Protein AF-A0AAU5WL15-F1 (afdb_monomer)

Radius of gyration: 18.46 Å; Cα contacts (8 Å, |Δi|>4): 12; chains: 1; bounding box: 50×38×46 Å

Mean predicted aligned error: 8.69 Å

Foldseek 3Di:
DDDPPPPVPPDDLVRVLVVLLVVLVVVLVVLVDDDDPPCDDDPVRVVVSVVSVVVSVVVNVVSVVVVVD

Sequence (69 aa):
MPLIRSTQHLPAFEEIRRNAHRELGDVEDLLRSDWAPGAGPTFDQVEALSQARQCIALAKQALDRAARS

Solvent-accessible surface area (backbone atoms only — not comparable to full-atom values): 4309 Å² total; per-residue (Å²): 134,85,80,80,76,75,76,71,74,73,70,52,70,7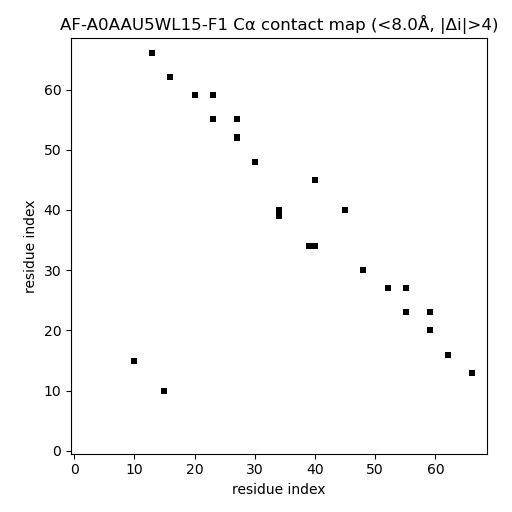0,52,51,49,52,50,51,53,48,56,53,46,56,51,54,54,59,75,62,56,78,66,60,92,93,53,76,75,51,70,69,52,51,51,50,51,52,51,53,53,51,52,49,53,53,52,53,51,51,52,57,50,63,76,73,111

pLDDT: mean 82.7, std 15.59, range [42.12, 98.0]

Nearest PDB structures (foldseek):
  5sva-assembly1_U  TM=6.327E-01  e=2.509E+00  Saccharomyces cerevisiae
  1yke-assembly3_A  TM=7.608E-01  e=4.530E+00  Saccharomyces cerevisiae

Secondary structure (DSSP, 8-state):
---------PPPHHHHHHHHHHHHHHHHHHTTSPPPTT-PPPHHHHHHHHHHHHHHHHHHHHHHHHTT-

Structure (mmCIF, N/CA/C/O backbone):
data_AF-A0AAU5WL15-F1
#
_entry.id   AF-A0AAU5WL15-F1
#
loop_
_atom_site.group_PDB
_atom_site.id
_atom_site.type_symbol
_atom_site.label_atom_id
_atom_site.label_alt_id
_atom_site.label_comp_id
_atom_site.label_asym_id
_atom_site.label_entity_id
_atom_site.label_seq_id
_atom_site.pdbx_PDB_ins_code
_atom_site.Cartn_x
_atom_site.Cartn_y
_atom_site.Cartn_z
_atom_site.occupancy
_atom_site.B_iso_or_equiv
_atom_site.auth_seq_id
_atom_site.auth_comp_id
_ato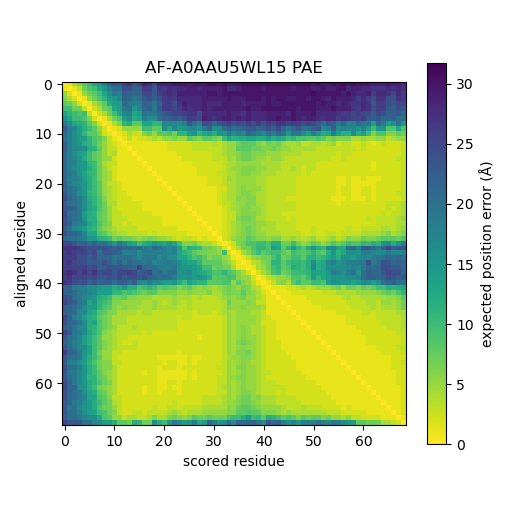m_site.auth_asym_id
_atom_site.auth_atom_id
_atom_site.pdbx_PDB_model_num
ATOM 1 N N . MET A 1 1 ? -33.498 32.077 5.752 1.00 42.56 1 MET A N 1
ATOM 2 C CA . MET A 1 1 ? -32.757 30.950 5.147 1.00 42.56 1 MET A CA 1
ATOM 3 C C . MET A 1 1 ? -31.681 30.512 6.130 1.00 42.56 1 MET A C 1
ATOM 5 O O . MET A 1 1 ? -30.673 31.204 6.212 1.00 42.56 1 MET A O 1
ATOM 9 N N . PRO A 1 2 ? -31.888 29.470 6.954 1.00 42.12 2 PRO A N 1
ATOM 10 C CA . PRO A 1 2 ? -30.821 28.984 7.813 1.00 42.12 2 PRO A CA 1
ATOM 11 C C . PRO A 1 2 ? -29.849 28.153 6.971 1.00 42.12 2 PRO A C 1
ATOM 13 O O . PRO A 1 2 ? -30.245 27.215 6.284 1.00 42.12 2 PRO A O 1
ATOM 16 N N . LEU A 1 3 ? -28.573 28.533 7.009 1.00 50.59 3 LEU A N 1
ATOM 17 C CA . LEU A 1 3 ? -27.472 27.747 6.469 1.00 50.59 3 LEU A CA 1
ATOM 18 C C . LEU A 1 3 ? -27.366 26.475 7.313 1.00 50.59 3 LEU A C 1
ATOM 20 O O . LEU A 1 3 ? -26.951 26.533 8.471 1.00 50.59 3 LEU A O 1
ATOM 24 N N . ILE A 1 4 ? -27.768 25.338 6.744 1.00 56.25 4 ILE A N 1
ATOM 25 C CA . ILE A 1 4 ? -27.476 24.022 7.308 1.00 56.25 4 ILE A CA 1
ATOM 26 C C . ILE A 1 4 ? -25.953 23.914 7.311 1.00 56.25 4 ILE A C 1
ATOM 28 O O . ILE A 1 4 ? -25.330 23.662 6.282 1.00 56.25 4 ILE A O 1
ATOM 32 N N . ARG A 1 5 ? -25.331 24.170 8.464 1.00 53.03 5 ARG A N 1
ATOM 33 C CA . ARG A 1 5 ? -23.962 23.729 8.697 1.00 53.03 5 ARG A CA 1
ATOM 34 C C . ARG A 1 5 ? -24.045 22.216 8.716 1.00 53.03 5 ARG A C 1
ATOM 36 O O . ARG A 1 5 ? -24.413 21.640 9.735 1.00 53.03 5 ARG A O 1
ATOM 43 N N . SER A 1 6 ? -23.773 21.590 7.577 1.00 55.56 6 SER A N 1
ATOM 44 C CA . SER A 1 6 ? -23.492 20.167 7.516 1.00 55.56 6 SER A CA 1
ATOM 45 C C . SER A 1 6 ? -22.338 19.939 8.478 1.00 55.56 6 SER A C 1
ATOM 47 O O . SER A 1 6 ? -21.188 20.232 8.157 1.00 55.56 6 SER A O 1
ATOM 49 N N . THR A 1 7 ? -22.638 19.497 9.695 1.00 55.88 7 THR A N 1
ATOM 50 C CA . THR A 1 7 ? -21.673 18.838 10.561 1.00 55.88 7 THR A CA 1
ATOM 51 C C . THR A 1 7 ? -21.272 17.583 9.807 1.00 55.88 7 THR A C 1
ATOM 53 O O . THR A 1 7 ? -21.872 16.528 9.996 1.00 55.88 7 THR A O 1
ATOM 56 N N . GLN A 1 8 ? -20.351 17.736 8.851 1.00 61.16 8 GLN 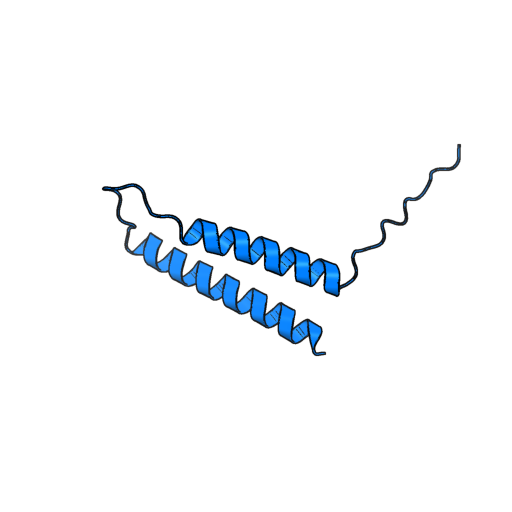A N 1
ATOM 57 C CA . GLN A 1 8 ? -19.703 16.632 8.170 1.00 61.16 8 GLN A CA 1
ATOM 58 C C . GLN A 1 8 ? -19.112 15.804 9.299 1.00 61.16 8 GLN A C 1
ATOM 60 O O . GLN A 1 8 ? -18.186 16.247 9.976 1.00 61.16 8 GLN A O 1
ATOM 65 N N . HIS A 1 9 ? -19.763 14.684 9.603 1.00 62.72 9 HIS A N 1
ATOM 66 C CA . HIS A 1 9 ? -19.263 13.724 10.564 1.00 62.72 9 HIS A CA 1
ATOM 67 C C . HIS A 1 9 ? -17.889 13.333 10.037 1.00 62.72 9 HIS A C 1
ATOM 69 O O . HIS A 1 9 ? -17.790 12.690 8.993 1.00 62.72 9 HIS A O 1
ATOM 75 N N . LEU A 1 10 ? -16.838 13.830 10.689 1.00 65.50 10 LEU A N 1
ATOM 76 C CA . LEU A 1 10 ? -15.486 13.397 10.388 1.00 65.50 10 LEU A CA 1
ATOM 77 C C . LEU A 1 10 ? -15.497 11.873 10.526 1.00 65.50 10 LEU A C 1
ATOM 79 O O . LEU A 1 10 ? -15.992 11.380 11.547 1.00 65.50 10 LEU A O 1
ATOM 83 N N . PRO A 1 11 ? -15.046 11.135 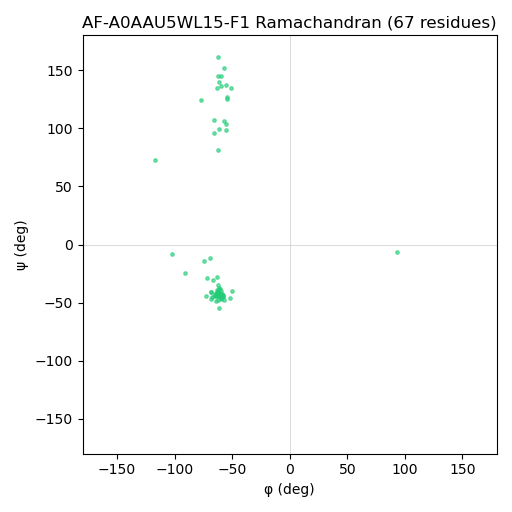9.498 1.00 76.12 11 PRO A N 1
ATOM 84 C CA . PRO A 1 11 ? -15.098 9.686 9.531 1.00 76.12 11 PRO A CA 1
ATOM 85 C C . PRO A 1 11 ? -14.375 9.201 10.783 1.00 76.12 11 PRO A C 1
ATOM 87 O O . PRO A 1 11 ? -13.317 9.723 11.152 1.00 76.12 11 PRO A O 1
ATOM 90 N N . ALA A 1 12 ? -14.966 8.222 11.465 1.00 88.00 12 ALA A N 1
ATOM 91 C CA . ALA A 1 12 ? -14.332 7.629 12.632 1.00 88.00 12 ALA A CA 1
ATOM 92 C C . ALA A 1 12 ? -12.954 7.078 12.234 1.00 88.00 12 ALA A C 1
ATOM 94 O O . ALA A 1 12 ? -12.757 6.658 11.092 1.00 88.00 12 ALA A O 1
ATOM 95 N N . PHE A 1 13 ? -12.008 7.026 13.175 1.00 89.50 13 PHE A N 1
ATOM 96 C CA . PHE A 1 13 ? -10.663 6.506 12.907 1.00 89.50 13 PHE A CA 1
ATOM 97 C C . PHE A 1 13 ? -10.693 5.135 12.207 1.00 89.50 13 PHE A C 1
ATOM 99 O O . PHE A 1 13 ? -9.970 4.916 11.241 1.00 89.50 13 PHE A O 1
ATOM 106 N N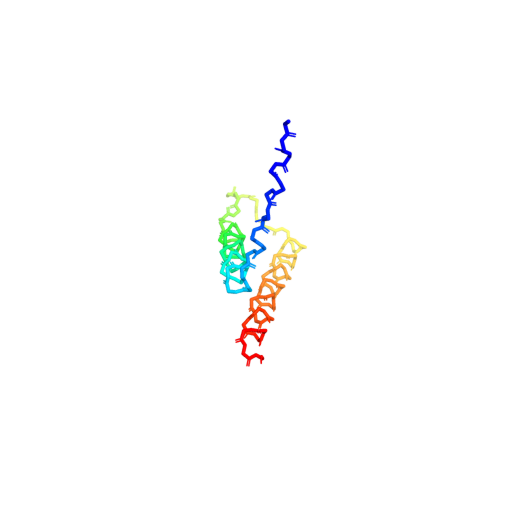 . GLU A 1 14 ? -11.605 4.249 12.614 1.00 90.56 14 GLU A N 1
ATOM 107 C CA . GLU A 1 14 ? -11.797 2.944 11.971 1.00 90.56 14 GLU A CA 1
ATOM 108 C C . GLU A 1 14 ? -12.232 3.031 10.504 1.00 90.56 14 GLU A C 1
ATOM 110 O O . GLU A 1 14 ? -11.851 2.197 9.687 1.00 90.56 14 GLU A O 1
ATOM 115 N N . GLU A 1 15 ? -13.029 4.032 10.146 1.00 92.88 15 GLU A N 1
ATOM 116 C CA . GLU A 1 15 ? -13.439 4.261 8.765 1.00 92.88 15 GLU A CA 1
ATOM 117 C C . GLU A 1 15 ? -12.288 4.817 7.924 1.00 92.88 15 GLU A C 1
ATOM 119 O O . GLU A 1 15 ? -12.027 4.292 6.842 1.00 92.88 15 GLU A O 1
ATOM 124 N N . ILE A 1 16 ? -11.537 5.787 8.459 1.00 92.75 16 ILE A N 1
ATOM 125 C CA . ILE A 1 16 ? -10.311 6.301 7.828 1.00 92.75 16 ILE A CA 1
ATOM 126 C C . ILE A 1 16 ? -9.318 5.159 7.604 1.00 92.75 16 ILE A C 1
ATOM 128 O O . ILE A 1 16 ? -8.805 4.990 6.500 1.00 92.75 16 ILE A O 1
ATOM 132 N N . ARG A 1 17 ? -9.090 4.328 8.626 1.00 93.44 17 ARG A N 1
ATOM 133 C CA . ARG A 1 17 ? -8.181 3.182 8.566 1.00 93.44 17 ARG A CA 1
ATOM 134 C C . ARG A 1 17 ? -8.600 2.176 7.498 1.00 93.44 17 ARG A C 1
ATOM 136 O O . ARG A 1 17 ? -7.758 1.734 6.721 1.00 93.44 17 ARG A O 1
ATOM 143 N N . ARG A 1 18 ? -9.889 1.821 7.438 1.00 95.00 18 ARG A N 1
ATOM 144 C CA . ARG A 1 18 ? -10.420 0.914 6.405 1.00 95.00 18 ARG A CA 1
ATOM 145 C C . ARG A 1 18 ? -10.252 1.486 5.000 1.00 95.00 18 ARG A C 1
ATOM 147 O O . ARG A 1 18 ? -9.853 0.750 4.102 1.00 95.00 18 ARG A O 1
ATOM 154 N N . ASN A 1 19 ? -10.549 2.771 4.812 1.00 95.56 19 ASN A N 1
ATOM 155 C CA . ASN A 1 19 ? -10.417 3.427 3.513 1.00 95.56 19 ASN A CA 1
ATOM 156 C C . ASN A 1 19 ? -8.949 3.490 3.073 1.00 95.56 19 ASN A C 1
ATOM 158 O O . ASN A 1 19 ? -8.644 3.091 1.955 1.00 95.56 19 ASN A O 1
ATOM 162 N N . ALA A 1 20 ? -8.036 3.852 3.976 1.00 95.81 20 ALA A N 1
ATOM 163 C CA . ALA A 1 20 ? -6.604 3.869 3.693 1.00 95.81 20 ALA A CA 1
ATOM 164 C C . ALA A 1 20 ? -6.060 2.475 3.333 1.00 95.81 20 ALA A C 1
ATOM 166 O O . ALA A 1 20 ? -5.285 2.339 2.391 1.00 95.81 20 ALA A O 1
ATOM 167 N N . HIS A 1 21 ? -6.486 1.416 4.033 1.00 97.12 21 HIS A N 1
ATOM 168 C CA . HIS A 1 21 ? -6.103 0.041 3.681 1.00 97.12 21 HIS A CA 1
ATOM 169 C C . HIS A 1 21 ? -6.597 -0.368 2.290 1.00 97.12 21 HIS A C 1
ATOM 171 O O . HIS A 1 21 ? -5.853 -1.027 1.565 1.00 97.12 21 HIS A O 1
ATOM 177 N N . ARG A 1 22 ? -7.817 0.040 1.913 1.00 97.25 22 ARG A N 1
ATOM 178 C CA . ARG A 1 22 ? -8.361 -0.196 0.569 1.00 97.25 22 ARG A CA 1
ATOM 179 C C . ARG A 1 22 ? -7.506 0.496 -0.491 1.00 97.25 22 ARG A C 1
ATOM 181 O O . ARG A 1 22 ? -6.988 -0.183 -1.365 1.00 97.25 22 ARG A O 1
ATOM 188 N N . GLU A 1 23 ? -7.284 1.802 -0.355 1.00 97.12 23 GLU A N 1
ATOM 189 C CA . GLU A 1 23 ? -6.497 2.590 -1.314 1.00 97.12 23 GLU A CA 1
ATOM 190 C C . GLU A 1 23 ? -5.069 2.045 -1.476 1.00 97.12 23 GLU A C 1
ATOM 192 O O . GLU A 1 23 ? -4.570 1.893 -2.589 1.00 97.12 23 GLU A O 1
ATOM 197 N N . LEU A 1 24 ? -4.414 1.681 -0.370 1.00 96.19 24 LEU A N 1
ATOM 198 C CA . LEU A 1 24 ? -3.079 1.081 -0.399 1.00 96.19 24 LEU A CA 1
ATOM 199 C C . LEU A 1 24 ? -3.066 -0.316 -1.043 1.00 96.19 24 LEU A C 1
ATOM 201 O O . LEU A 1 24 ? -2.049 -0.710 -1.610 1.00 96.19 24 LEU A O 1
ATOM 205 N N . GLY A 1 25 ? -4.156 -1.079 -0.929 1.00 95.00 25 GLY A N 1
ATOM 206 C CA . GLY A 1 25 ? -4.338 -2.353 -1.627 1.00 95.00 25 GLY A CA 1
ATOM 207 C C . GLY A 1 25 ? -4.494 -2.165 -3.134 1.00 95.00 25 GLY A C 1
ATOM 208 O O . GLY A 1 25 ? -3.777 -2.805 -3.896 1.00 95.00 25 GLY A O 1
ATOM 209 N N . ASP A 1 26 ? -5.338 -1.220 -3.549 1.00 94.94 26 ASP A N 1
ATOM 210 C CA . ASP A 1 26 ? -5.565 -0.909 -4.963 1.00 94.94 26 ASP A CA 1
ATOM 211 C C . ASP A 1 26 ? -4.257 -0.482 -5.652 1.00 94.94 26 ASP A C 1
ATOM 213 O O . ASP A 1 26 ? -3.932 -0.948 -6.745 1.00 94.94 26 ASP A O 1
ATOM 217 N N . VAL A 1 27 ? -3.447 0.355 -4.989 1.00 93.38 27 VAL A N 1
ATOM 218 C CA . VAL A 1 27 ? -2.119 0.741 -5.497 1.00 93.38 27 VAL A CA 1
ATOM 219 C C . VAL A 1 27 ? -1.186 -0.468 -5.593 1.00 93.38 27 VAL A C 1
ATOM 221 O O . VAL A 1 27 ? -0.488 -0.625 -6.592 1.00 93.38 27 VAL A O 1
ATOM 224 N N . GLU A 1 28 ? -1.159 -1.336 -4.583 1.00 92.12 28 GLU A N 1
ATOM 225 C CA . GLU A 1 28 ? -0.322 -2.541 -4.594 1.00 92.12 28 GLU A CA 1
ATOM 226 C C . GLU A 1 28 ? -0.680 -3.487 -5.751 1.00 92.12 28 GLU A C 1
ATOM 228 O O . GLU A 1 28 ? 0.218 -4.041 -6.392 1.00 92.12 28 GLU A O 1
ATOM 233 N N . ASP A 1 29 ? -1.969 -3.623 -6.062 1.00 89.94 29 ASP A N 1
ATOM 234 C CA . ASP A 1 29 ? -2.453 -4.423 -7.186 1.00 89.94 29 ASP A CA 1
ATOM 235 C C . ASP A 1 29 ? -2.067 -3.808 -8.539 1.00 89.94 29 ASP A C 1
ATOM 237 O O . ASP A 1 29 ? -1.601 -4.526 -9.428 1.00 89.94 29 ASP A O 1
ATOM 241 N N . LEU A 1 30 ? -2.146 -2.480 -8.682 1.00 88.12 30 LEU A N 1
ATOM 242 C CA . LEU A 1 30 ? -1.668 -1.778 -9.881 1.00 88.12 30 LEU A CA 1
ATOM 243 C C . LEU A 1 30 ? -0.166 -1.997 -10.111 1.00 88.12 30 LEU A C 1
ATOM 245 O O . LEU A 1 30 ? 0.248 -2.291 -11.234 1.00 88.12 30 LEU A O 1
ATOM 249 N N . LEU A 1 31 ? 0.644 -1.934 -9.047 1.00 85.31 31 LEU A N 1
ATOM 250 C CA . LEU A 1 31 ? 2.091 -2.191 -9.099 1.00 85.31 31 LEU A CA 1
ATOM 251 C C . LEU A 1 31 ? 2.446 -3.665 -9.359 1.00 85.31 31 LEU A C 1
ATOM 253 O O . LEU A 1 31 ? 3.625 -3.985 -9.560 1.00 85.31 31 LEU A O 1
ATOM 257 N N . ARG A 1 32 ? 1.472 -4.580 -9.283 1.00 80.44 32 ARG A N 1
ATOM 258 C CA . ARG A 1 32 ? 1.634 -5.996 -9.641 1.00 80.44 32 ARG A CA 1
ATOM 259 C C . ARG A 1 32 ? 1.302 -6.257 -11.109 1.00 80.44 32 ARG A C 1
ATOM 261 O O . ARG A 1 32 ? 1.796 -7.246 -11.638 1.00 80.44 32 ARG A O 1
ATOM 268 N N . SER A 1 33 ? 0.483 -5.414 -11.744 1.00 71.00 33 SER A N 1
ATOM 269 C CA . SER A 1 33 ? 0.082 -5.627 -13.137 1.00 71.00 33 SER A CA 1
ATOM 270 C C . SER A 1 33 ? 1.290 -5.566 -14.076 1.00 71.00 33 SER A C 1
ATOM 272 O O . SER A 1 33 ? 2.176 -4.723 -13.921 1.00 71.00 33 SER A O 1
ATOM 274 N N . ASP A 1 34 ? 1.347 -6.533 -14.993 1.00 66.31 34 ASP A N 1
ATOM 275 C CA . ASP A 1 34 ? 2.507 -6.797 -15.834 1.00 66.31 34 ASP A CA 1
ATOM 276 C C . ASP A 1 34 ? 2.883 -5.595 -16.705 1.00 66.31 34 ASP A C 1
ATOM 278 O O . ASP A 1 34 ? 2.048 -4.950 -17.343 1.00 66.31 34 ASP A O 1
ATOM 282 N N . TRP A 1 35 ? 4.187 -5.337 -16.763 1.00 66.25 35 TRP A N 1
ATOM 283 C CA . TRP A 1 35 ? 4.782 -4.400 -17.706 1.00 66.25 35 TRP A CA 1
ATOM 284 C C . TRP A 1 35 ? 4.537 -4.883 -19.135 1.00 66.25 35 TRP A C 1
ATOM 286 O O . TRP A 1 35 ? 4.531 -6.087 -19.403 1.00 66.25 35 TRP A O 1
ATOM 296 N N . ALA A 1 36 ? 4.337 -3.941 -20.061 1.00 62.12 36 ALA A N 1
ATOM 297 C CA . ALA A 1 36 ? 4.070 -4.265 -21.456 1.00 62.12 36 ALA A CA 1
ATOM 298 C C . ALA A 1 36 ? 5.129 -5.249 -22.008 1.00 62.12 36 ALA A C 1
ATOM 300 O O . ALA A 1 36 ? 6.330 -5.035 -21.799 1.00 62.12 36 ALA A O 1
ATOM 301 N N . PRO A 1 37 ? 4.721 -6.308 -22.734 1.00 55.09 37 PRO A N 1
ATOM 302 C CA . PRO A 1 37 ? 5.657 -7.260 -23.320 1.00 55.09 37 PRO A CA 1
ATOM 303 C C . PRO A 1 37 ? 6.701 -6.539 -24.183 1.00 55.09 37 PRO A C 1
ATOM 305 O O . PRO A 1 37 ? 6.350 -5.786 -25.088 1.00 55.09 37 PRO A O 1
ATOM 308 N N . GLY A 1 38 ? 7.987 -6.763 -23.902 1.00 66.69 38 GLY A N 1
ATOM 309 C CA . GLY A 1 38 ? 9.098 -6.134 -24.632 1.00 66.69 38 GLY A CA 1
ATOM 310 C C . GLY A 1 38 ? 9.632 -4.827 -24.032 1.00 66.69 38 GLY A C 1
ATOM 311 O O . GLY A 1 38 ? 10.678 -4.359 -24.473 1.00 66.69 38 GLY A O 1
ATOM 312 N N . ALA A 1 39 ? 8.991 -4.280 -22.996 1.00 66.88 39 ALA A N 1
ATOM 313 C CA . ALA A 1 39 ? 9.509 -3.182 -22.183 1.00 66.88 39 ALA A CA 1
ATOM 314 C C . ALA A 1 39 ? 9.692 -3.675 -20.741 1.00 66.88 39 ALA A C 1
ATOM 316 O O . ALA A 1 39 ? 8.900 -3.374 -19.850 1.00 66.88 39 ALA A O 1
ATOM 317 N N . GLY A 1 40 ? 10.720 -4.503 -20.525 1.00 65.44 40 GLY A N 1
ATOM 318 C CA . GLY A 1 40 ? 11.119 -4.876 -19.168 1.00 65.44 40 GLY A CA 1
ATOM 319 C C . GLY A 1 40 ? 11.502 -3.623 -18.369 1.00 65.44 40 GLY A C 1
ATOM 320 O O . GLY A 1 40 ? 12.043 -2.682 -18.959 1.00 65.44 40 GLY A O 1
ATOM 321 N N . PRO A 1 41 ? 11.222 -3.579 -17.056 1.00 71.19 41 PRO A N 1
ATOM 322 C CA . PRO A 1 41 ? 11.547 -2.415 -16.248 1.00 71.19 41 PRO A CA 1
ATOM 323 C C . PRO A 1 41 ? 13.060 -2.173 -16.252 1.00 71.19 41 PRO A C 1
ATOM 325 O O . PRO A 1 41 ? 13.856 -3.113 -16.180 1.00 71.19 41 PRO A O 1
ATOM 328 N N . THR A 1 42 ? 13.466 -0.907 -16.325 1.00 82.19 42 THR A N 1
ATOM 329 C CA . THR A 1 42 ? 14.861 -0.531 -16.076 1.00 82.19 42 THR A CA 1
ATOM 330 C C . THR A 1 42 ? 15.241 -0.879 -14.636 1.00 82.19 42 THR A C 1
ATOM 332 O O . THR A 1 42 ? 14.373 -1.043 -13.776 1.00 82.19 42 THR A O 1
ATOM 335 N N . PHE A 1 43 ? 16.541 -0.969 -14.347 1.00 81.81 43 PHE A N 1
ATOM 336 C CA . PHE A 1 43 ? 17.015 -1.184 -12.976 1.00 81.81 43 PHE A CA 1
ATOM 337 C C . PHE A 1 43 ? 16.403 -0.162 -11.999 1.00 81.81 43 PHE A C 1
ATOM 339 O O . PHE A 1 43 ? 15.829 -0.554 -10.985 1.00 81.81 43 PHE A O 1
ATOM 346 N N . ASP A 1 44 ? 16.401 1.118 -12.377 1.00 85.00 44 ASP A N 1
ATOM 347 C CA . ASP A 1 44 ? 15.818 2.203 -11.579 1.00 85.00 44 ASP A CA 1
ATOM 348 C C . ASP A 1 44 ? 14.310 2.019 -11.344 1.00 85.00 44 ASP A C 1
ATOM 350 O O . ASP A 1 44 ? 13.804 2.297 -10.259 1.00 85.00 44 ASP A O 1
ATOM 354 N N . GLN A 1 45 ? 13.567 1.520 -12.340 1.00 85.62 45 GLN A N 1
ATOM 355 C CA . GLN A 1 45 ? 12.140 1.225 -12.188 1.00 85.62 45 GLN A CA 1
ATOM 356 C C . GLN A 1 45 ? 11.911 0.052 -11.233 1.00 85.62 45 GLN A C 1
ATOM 358 O O . GLN A 1 45 ? 11.010 0.117 -10.401 1.00 85.62 45 GLN A O 1
ATOM 363 N N . VAL A 1 46 ? 12.731 -1.001 -11.302 1.00 86.50 46 VAL A N 1
ATOM 364 C CA . VAL A 1 46 ? 12.662 -2.124 -10.352 1.00 86.50 46 VAL A CA 1
ATOM 365 C C . VAL A 1 46 ? 12.940 -1.648 -8.926 1.00 86.50 46 VAL A C 1
ATOM 367 O O . VAL A 1 46 ? 12.209 -2.018 -8.002 1.00 86.50 46 VAL A O 1
ATOM 370 N N . GLU A 1 47 ? 13.960 -0.813 -8.739 1.00 89.25 47 GLU A N 1
ATOM 371 C CA . GLU A 1 47 ? 14.309 -0.253 -7.433 1.00 89.25 47 GLU A CA 1
ATOM 372 C C . GLU A 1 47 ? 13.187 0.640 -6.889 1.00 89.25 47 GLU A C 1
ATOM 374 O O . GLU A 1 47 ? 12.717 0.426 -5.767 1.00 89.25 47 GLU A O 1
ATOM 379 N N . ALA A 1 48 ? 12.671 1.560 -7.707 1.00 89.88 48 ALA A N 1
ATOM 380 C CA . ALA A 1 48 ? 11.558 2.429 -7.335 1.00 89.88 48 ALA A CA 1
ATOM 381 C C . ALA A 1 48 ? 10.288 1.634 -6.979 1.00 89.88 48 ALA A C 1
ATOM 383 O O . ALA A 1 48 ? 9.607 1.957 -6.004 1.00 89.88 48 ALA A O 1
ATOM 384 N N . LEU A 1 49 ? 9.981 0.556 -7.712 1.00 89.31 49 LEU A N 1
ATOM 385 C CA . LEU A 1 49 ? 8.863 -0.341 -7.396 1.00 89.31 49 LEU A CA 1
ATOM 386 C C . LEU A 1 49 ? 9.060 -1.073 -6.071 1.00 89.31 49 LEU A C 1
ATOM 388 O O .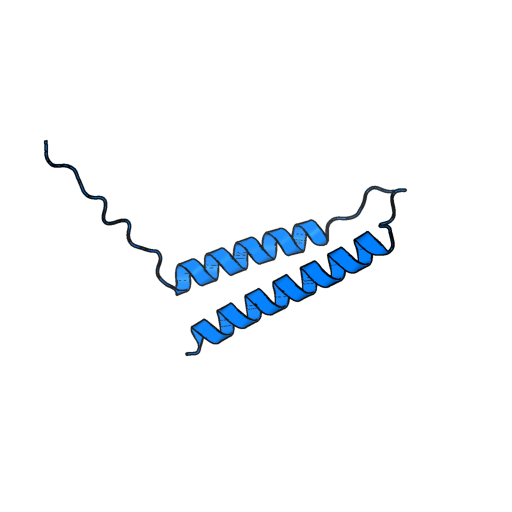 LEU A 1 49 ? 8.117 -1.201 -5.287 1.00 89.31 49 LEU A O 1
ATOM 392 N N . SER A 1 50 ? 10.274 -1.561 -5.815 1.00 89.81 50 SER A N 1
ATOM 393 C CA . SER A 1 50 ? 10.620 -2.204 -4.548 1.00 89.81 50 SER A CA 1
ATOM 394 C C . SER A 1 50 ? 10.428 -1.235 -3.378 1.00 89.81 50 SER A C 1
ATOM 396 O O . SER A 1 50 ? 9.777 -1.571 -2.384 1.00 89.81 50 SER A O 1
ATOM 398 N N . GLN A 1 51 ? 10.902 0.003 -3.534 1.00 94.62 51 GLN A N 1
ATOM 399 C CA . GLN A 1 51 ? 10.752 1.052 -2.533 1.00 94.62 51 GLN A CA 1
ATOM 400 C C . GLN A 1 51 ? 9.280 1.427 -2.312 1.00 94.62 51 GLN A C 1
ATOM 402 O O . GLN A 1 51 ? 8.834 1.509 -1.168 1.00 94.62 51 GLN A O 1
ATOM 407 N N . ALA A 1 52 ? 8.496 1.582 -3.382 1.00 93.69 52 ALA A N 1
ATOM 408 C CA . ALA A 1 52 ? 7.065 1.861 -3.287 1.00 93.69 52 ALA A CA 1
ATOM 409 C C . ALA A 1 52 ? 6.323 0.773 -2.491 1.00 93.69 52 ALA A C 1
ATOM 411 O O . ALA A 1 52 ? 5.544 1.084 -1.588 1.00 93.69 52 ALA A O 1
ATOM 412 N N . ARG A 1 53 ? 6.620 -0.507 -2.754 1.00 93.06 53 ARG A N 1
ATOM 413 C CA . ARG A 1 53 ? 6.043 -1.644 -2.016 1.00 93.06 53 ARG A CA 1
ATOM 414 C C . ARG A 1 53 ? 6.431 -1.634 -0.536 1.00 93.06 53 ARG A C 1
ATOM 416 O O . ARG A 1 53 ? 5.573 -1.863 0.317 1.00 93.06 53 ARG A O 1
ATOM 423 N N . GLN A 1 54 ? 7.687 -1.320 -0.208 1.00 95.88 54 GLN A N 1
ATOM 424 C CA . GLN A 1 54 ? 8.112 -1.169 1.190 1.00 95.88 54 GLN A CA 1
ATOM 425 C C . GLN A 1 54 ? 7.359 -0.038 1.898 1.00 95.88 54 GLN A C 1
ATOM 427 O O . GLN A 1 54 ? 6.875 -0.232 3.013 1.00 95.88 54 GLN A O 1
ATOM 432 N N . CYS A 1 55 ? 7.201 1.118 1.250 1.00 97.38 55 CYS A N 1
ATOM 433 C CA . CYS A 1 55 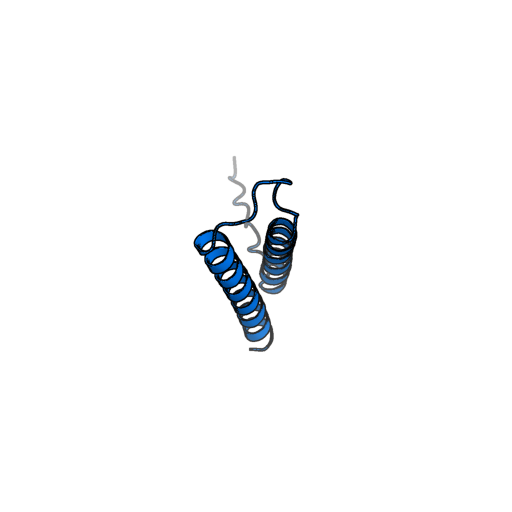? 6.450 2.243 1.807 1.00 97.38 55 CYS A CA 1
ATOM 434 C C . CYS A 1 55 ? 4.981 1.883 2.075 1.00 97.38 55 CYS A C 1
ATOM 436 O O . CYS A 1 55 ? 4.460 2.205 3.144 1.00 97.38 55 CYS A O 1
ATOM 438 N N . ILE A 1 56 ? 4.329 1.164 1.154 1.00 96.12 56 ILE A N 1
ATOM 439 C CA . ILE A 1 56 ? 2.954 0.671 1.337 1.00 96.12 56 ILE A CA 1
ATOM 440 C C . ILE A 1 56 ? 2.862 -0.247 2.563 1.00 96.12 56 ILE A C 1
ATOM 442 O O . ILE A 1 56 ? 1.975 -0.074 3.403 1.00 96.12 56 ILE A O 1
ATOM 446 N N . ALA A 1 57 ? 3.794 -1.192 2.708 1.00 95.81 57 ALA A N 1
ATOM 447 C CA . ALA A 1 57 ? 3.819 -2.102 3.851 1.00 95.81 57 ALA A CA 1
ATOM 448 C C . ALA A 1 57 ? 3.998 -1.353 5.184 1.00 95.81 57 ALA A C 1
ATOM 450 O O . ALA A 1 57 ? 3.282 -1.626 6.151 1.00 95.81 57 ALA A O 1
ATOM 451 N N . LEU A 1 58 ? 4.910 -0.376 5.234 1.00 98.00 58 LEU A N 1
ATOM 452 C CA . LEU A 1 58 ? 5.131 0.457 6.419 1.00 98.00 58 LEU A CA 1
ATOM 453 C C . LEU A 1 58 ? 3.894 1.291 6.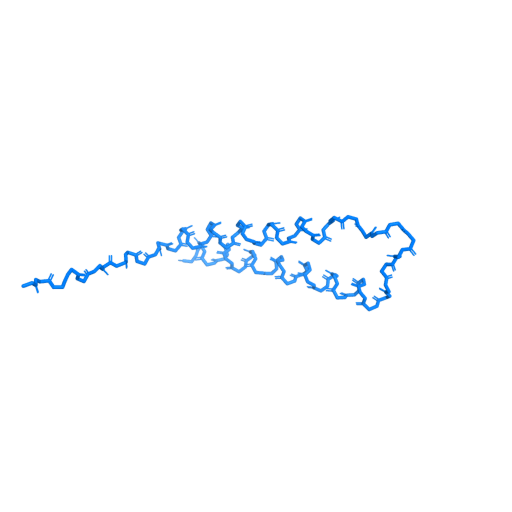777 1.00 98.00 58 LEU A C 1
ATOM 455 O O . LEU A 1 58 ? 3.539 1.378 7.954 1.00 98.00 58 LEU A O 1
ATOM 459 N N . ALA A 1 59 ? 3.204 1.855 5.783 1.00 97.31 59 ALA A N 1
ATOM 460 C CA . ALA A 1 59 ? 1.973 2.613 5.997 1.00 97.31 59 ALA A CA 1
ATOM 461 C C . ALA A 1 59 ? 0.863 1.738 6.607 1.00 97.31 59 ALA A C 1
ATOM 463 O O . ALA A 1 59 ? 0.278 2.111 7.626 1.00 97.31 59 ALA A O 1
ATOM 464 N N . LYS A 1 60 ? 0.632 0.536 6.055 1.00 96.88 60 LYS A N 1
ATOM 465 C CA . LYS A 1 60 ? -0.333 -0.439 6.601 1.00 96.88 60 LYS A CA 1
ATOM 466 C C . LYS A 1 60 ? -0.001 -0.803 8.057 1.00 96.88 60 LYS A C 1
ATOM 468 O O . LYS A 1 60 ? -0.871 -0.757 8.924 1.00 96.88 60 LYS A O 1
ATOM 473 N N . GLN A 1 61 ? 1.273 -1.070 8.359 1.00 97.44 61 GLN A N 1
ATOM 474 C CA . GLN A 1 61 ? 1.716 -1.374 9.726 1.00 97.44 61 GLN A CA 1
ATOM 475 C C . GLN A 1 61 ? 1.508 -0.210 10.705 1.00 97.44 61 GLN A C 1
ATOM 477 O O . GLN A 1 61 ? 1.142 -0.439 11.861 1.00 97.44 61 GLN A O 1
ATOM 482 N N . ALA A 1 62 ? 1.755 1.029 10.271 1.00 96.75 62 ALA A N 1
ATOM 483 C CA . ALA A 1 62 ? 1.543 2.215 11.096 1.00 96.75 62 ALA A CA 1
ATOM 484 C C . ALA A 1 62 ? 0.059 2.393 11.450 1.00 96.75 62 ALA A C 1
ATOM 486 O O . ALA A 1 62 ? -0.269 2.627 12.614 1.00 96.75 62 ALA A O 1
ATOM 487 N N . LEU A 1 63 ? -0.834 2.190 10.477 1.00 93.75 63 LEU A N 1
ATOM 488 C CA . LEU A 1 63 ? -2.284 2.216 10.681 1.00 93.75 63 LEU A CA 1
ATOM 489 C C . LEU A 1 63 ? -2.750 1.141 11.674 1.00 93.75 63 LEU A C 1
ATOM 491 O O . LEU A 1 63 ? -3.550 1.420 12.567 1.00 93.75 63 LEU A O 1
ATOM 495 N N . ASP A 1 64 ? -2.211 -0.074 11.576 1.00 94.19 64 ASP A N 1
ATOM 496 C CA . ASP A 1 64 ? -2.548 -1.163 12.501 1.00 94.19 64 ASP A CA 1
ATOM 497 C C . ASP A 1 64 ? -1.964 -0.957 13.901 1.00 94.19 64 ASP A C 1
ATOM 499 O O . ASP A 1 64 ? -2.504 -1.441 14.895 1.00 94.19 64 ASP A O 1
ATOM 503 N N . ARG A 1 65 ? -0.831 -0.258 14.019 1.00 94.75 65 ARG A N 1
ATOM 504 C CA . ARG A 1 65 ? -0.301 0.162 15.321 1.00 94.75 65 ARG A CA 1
ATOM 505 C C . ARG A 1 65 ? -1.215 1.200 15.967 1.00 94.75 65 ARG A C 1
ATOM 507 O O . ARG A 1 65 ? -1.533 1.035 17.137 1.00 94.75 65 ARG A O 1
ATOM 514 N N . ALA A 1 66 ? -1.668 2.194 15.206 1.00 90.31 66 ALA A N 1
ATOM 515 C CA . ALA A 1 66 ? -2.578 3.229 15.691 1.00 90.31 66 ALA A CA 1
ATOM 516 C C . ALA A 1 66 ? -3.947 2.675 16.132 1.00 90.31 66 ALA A C 1
ATOM 518 O O . ALA A 1 66 ? -4.562 3.222 17.033 1.00 90.31 66 ALA A O 1
ATOM 519 N N . ALA A 1 67 ? -4.405 1.555 15.563 1.00 89.75 67 ALA A N 1
ATOM 520 C CA . ALA A 1 67 ? -5.631 0.881 16.010 1.00 89.75 67 ALA A CA 1
ATOM 521 C C . ALA A 1 67 ? -5.495 0.116 17.340 1.00 89.75 67 ALA A C 1
ATOM 523 O O . ALA A 1 67 ? -6.495 -0.317 17.905 1.00 89.75 67 ALA A O 1
ATOM 524 N N . ARG A 1 68 ? -4.264 -0.116 17.814 1.00 88.81 68 ARG A N 1
ATOM 525 C CA . ARG A 1 68 ? -3.978 -0.877 19.043 1.00 88.81 68 ARG A CA 1
ATOM 526 C C . ARG A 1 68 ? -3.627 0.006 20.242 1.00 88.81 68 ARG A C 1
ATOM 528 O O . ARG A 1 68 ? -3.467 -0.538 21.331 1.00 88.81 68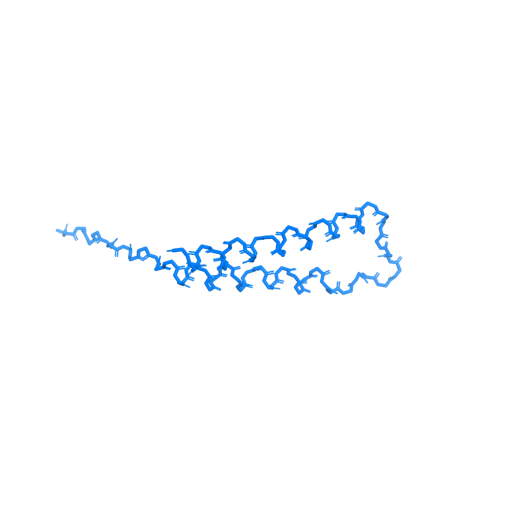 ARG A O 1
ATOM 535 N N . SER A 1 69 ? -3.448 1.310 20.028 1.00 69.88 69 SER A N 1
ATOM 536 C CA . SER A 1 69 ? -3.137 2.313 21.054 1.00 69.88 69 SER A CA 1
ATOM 537 C C . SER A 1 69 ? -4.401 2.994 21.548 1.00 69.88 69 SER A C 1
ATOM 539 O O . SER A 1 69 ? -4.637 2.953 22.771 1.00 69.88 69 SER A O 1
#